Protein AF-Q8R8E7-F1 (afdb_monomer_lite)

pLDDT: mean 88.93, std 12.76, range [47.97, 96.44]

Radius of gyration: 12.43 Å; chains: 1; bounding box: 22×26×44 Å

Structure (mmCIF, N/CA/C/O backbone):
data_AF-Q8R8E7-F1
#
_entry.id   AF-Q8R8E7-F1
#
loop_
_atom_site.group_PDB
_atom_site.id
_atom_site.type_symbol
_atom_site.label_atom_id
_atom_site.label_alt_id
_atom_site.label_comp_id
_atom_site.label_asym_id
_atom_site.label_entity_id
_atom_site.label_seq_id
_atom_site.pdbx_PDB_ins_code
_atom_site.Cartn_x
_atom_site.Cartn_y
_atom_site.Cartn_z
_atom_site.occupancy
_atom_site.B_iso_or_equiv
_atom_site.auth_seq_id
_atom_site.auth_comp_id
_atom_site.auth_asym_id
_atom_site.auth_atom_id
_atom_site.pdbx_PDB_model_num
ATOM 1 N N . MET A 1 1 ? -1.493 0.250 -14.815 1.00 80.94 1 MET A N 1
ATOM 2 C CA . MET A 1 1 ? -2.359 1.142 -14.014 1.00 80.94 1 MET A CA 1
ATOM 3 C C . MET A 1 1 ? -2.461 0.570 -12.606 1.00 80.94 1 MET A C 1
ATOM 5 O O . MET A 1 1 ? -2.640 -0.638 -12.487 1.00 80.94 1 MET A O 1
ATOM 9 N N . LEU A 1 2 ? -2.284 1.398 -11.570 1.00 89.25 2 LEU A N 1
ATOM 10 C CA . LEU A 1 2 ? -2.342 0.961 -10.169 1.00 89.25 2 LEU A CA 1
ATOM 11 C C . LEU A 1 2 ? -3.776 0.578 -9.794 1.00 89.25 2 LEU A C 1
ATOM 13 O O . LEU A 1 2 ? -4.678 1.407 -9.912 1.00 89.25 2 LEU A O 1
ATOM 17 N N . LYS A 1 3 ? -3.982 -0.648 -9.310 1.00 93.38 3 LYS A N 1
ATOM 18 C CA . LYS A 1 3 ? -5.279 -1.093 -8.784 1.00 93.38 3 LYS A CA 1
ATOM 19 C C . LYS A 1 3 ? -5.275 -0.969 -7.268 1.00 93.38 3 LYS A C 1
ATOM 21 O O . LYS A 1 3 ? -4.314 -1.383 -6.625 1.00 93.38 3 LYS A O 1
ATOM 26 N N . LYS A 1 4 ? -6.333 -0.390 -6.701 1.00 93.62 4 LYS A N 1
ATOM 27 C CA . LYS A 1 4 ? -6.478 -0.191 -5.255 1.00 93.62 4 LYS A CA 1
ATOM 28 C C . LYS A 1 4 ? -7.668 -0.986 -4.744 1.00 93.62 4 LYS A C 1
ATOM 30 O O . LYS A 1 4 ? -8.748 -0.907 -5.316 1.00 93.62 4 LYS A O 1
ATOM 35 N N . TYR A 1 5 ? -7.468 -1.681 -3.638 1.00 94.00 5 TYR A N 1
ATOM 36 C CA . TYR A 1 5 ? -8.479 -2.483 -2.965 1.00 94.00 5 TYR A CA 1
ATOM 37 C C . TYR A 1 5 ? -8.516 -2.082 -1.494 1.00 94.00 5 TYR A C 1
ATOM 39 O O . TYR A 1 5 ? -7.484 -1.730 -0.923 1.00 94.00 5 TYR A O 1
ATOM 47 N N . LYS A 1 6 ? -9.688 -2.128 -0.864 1.00 92.00 6 LYS A N 1
ATOM 48 C CA . LYS A 1 6 ? -9.850 -1.865 0.570 1.00 92.00 6 LYS A CA 1
ATOM 49 C C . LYS A 1 6 ? -10.611 -3.016 1.207 1.00 92.00 6 LYS A C 1
ATOM 51 O O . LYS A 1 6 ? -11.575 -3.503 0.629 1.00 92.00 6 LYS A O 1
ATOM 56 N N . ASN A 1 7 ? -10.169 -3.439 2.383 1.00 89.94 7 ASN A N 1
ATOM 57 C CA . ASN A 1 7 ? -10.840 -4.447 3.191 1.00 89.94 7 ASN A CA 1
ATOM 58 C C . ASN A 1 7 ? -10.690 -4.073 4.671 1.00 89.94 7 ASN A C 1
ATOM 60 O O . ASN A 1 7 ? -9.614 -4.244 5.251 1.00 89.94 7 ASN A O 1
ATOM 64 N N . GLY A 1 8 ? -11.752 -3.509 5.252 1.00 89.06 8 GLY A N 1
ATOM 65 C CA . GLY A 1 8 ? -11.734 -2.957 6.607 1.00 89.06 8 GLY A CA 1
ATOM 66 C C . GLY A 1 8 ? -10.633 -1.907 6.776 1.00 89.06 8 GLY A C 1
ATOM 67 O O . GLY A 1 8 ? -10.539 -0.956 6.001 1.00 89.06 8 GLY A O 1
ATOM 68 N N . ASP A 1 9 ? -9.758 -2.124 7.757 1.00 92.56 9 ASP A N 1
ATOM 69 C CA . ASP A 1 9 ? -8.605 -1.259 8.027 1.00 92.56 9 ASP A CA 1
ATOM 70 C C . ASP A 1 9 ? -7.428 -1.478 7.071 1.00 92.56 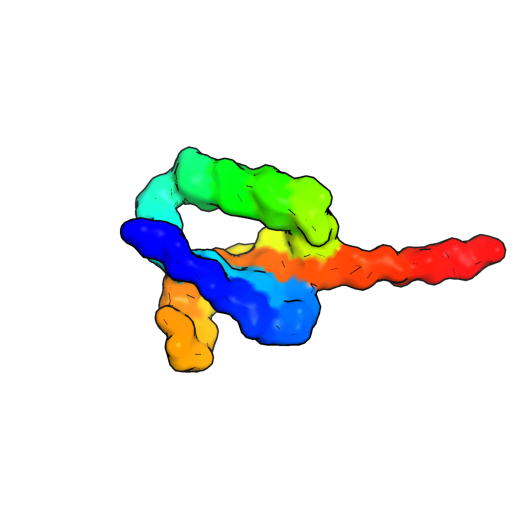9 ASP A C 1
ATOM 72 O O . ASP A 1 9 ? -6.408 -0.804 7.189 1.00 92.56 9 ASP A O 1
ATOM 76 N N . LYS A 1 10 ? -7.509 -2.422 6.131 1.00 93.69 10 LYS A N 1
ATOM 77 C CA . LYS A 1 10 ? -6.427 -2.686 5.180 1.00 93.69 10 LYS A CA 1
ATOM 78 C C . LYS A 1 10 ? -6.725 -2.075 3.817 1.00 93.69 10 LYS A C 1
ATOM 80 O O . LYS A 1 10 ? -7.851 -2.100 3.324 1.00 93.69 10 LYS A O 1
ATOM 85 N N . MET A 1 11 ? -5.681 -1.570 3.178 1.00 95.50 11 MET A N 1
ATOM 86 C CA . MET A 1 11 ? -5.677 -1.148 1.785 1.00 95.50 11 MET A CA 1
ATOM 87 C C . MET A 1 11 ? -4.581 -1.917 1.050 1.00 95.50 11 MET A C 1
ATOM 89 O O . MET A 1 11 ? -3.485 -2.089 1.572 1.00 95.50 11 MET A O 1
ATOM 93 N N . TYR A 1 12 ? -4.871 -2.363 -0.165 1.00 95.44 12 TYR A N 1
ATOM 94 C CA . TYR A 1 12 ? -3.942 -3.105 -1.009 1.00 95.44 12 TYR A CA 1
ATOM 95 C C . TYR A 1 12 ? -3.759 -2.369 -2.326 1.00 95.44 12 TYR A C 1
ATOM 97 O O . TYR A 1 12 ? -4.735 -1.897 -2.914 1.00 95.44 12 TYR A O 1
ATOM 105 N N . VAL A 1 13 ? -2.520 -2.271 -2.800 1.00 95.75 13 VAL A N 1
ATOM 106 C CA . VAL A 1 13 ? -2.197 -1.618 -4.069 1.00 95.75 13 VAL A CA 1
ATOM 107 C C . VAL A 1 13 ? -1.402 -2.575 -4.945 1.00 95.75 13 VAL A C 1
ATOM 109 O O . VAL A 1 13 ? -0.276 -2.942 -4.620 1.00 95.75 13 VAL A O 1
ATOM 112 N N . GLN A 1 14 ? -1.994 -2.976 -6.065 1.00 95.62 14 GLN A N 1
ATOM 113 C CA . GLN A 1 14 ? -1.381 -3.868 -7.043 1.00 95.62 14 GLN A CA 1
ATOM 114 C C . GLN A 1 14 ? -0.869 -3.084 -8.255 1.00 95.62 14 GLN A C 1
ATOM 116 O O . GLN A 1 14 ? -1.463 -2.085 -8.674 1.00 95.62 14 GLN A O 1
ATOM 121 N N . GLY A 1 15 ? 0.204 -3.594 -8.863 1.00 93.50 15 GLY A N 1
ATOM 122 C CA . GLY A 1 15 ? 0.720 -3.105 -10.142 1.00 93.50 15 GLY A CA 1
ATOM 123 C C . GLY A 1 15 ? 1.751 -1.988 -10.015 1.00 93.50 15 GLY A C 1
ATOM 124 O O . GLY A 1 15 ? 1.999 -1.295 -10.998 1.00 93.50 15 GLY A O 1
ATOM 125 N N . ILE A 1 16 ? 2.330 -1.813 -8.827 1.00 93.50 16 ILE A N 1
ATOM 126 C CA . ILE A 1 16 ? 3.503 -0.966 -8.606 1.00 93.50 16 ILE A CA 1
ATOM 127 C C . ILE A 1 16 ? 4.701 -1.658 -9.262 1.00 93.50 16 ILE A C 1
ATOM 129 O O . ILE A 1 16 ? 4.971 -2.822 -8.971 1.00 93.50 16 ILE A O 1
ATOM 133 N N . ARG A 1 17 ? 5.391 -0.962 -10.169 1.00 91.62 17 ARG A N 1
ATOM 134 C CA . ARG A 1 17 ? 6.512 -1.522 -10.942 1.00 91.62 17 ARG A CA 1
ATOM 135 C C . ARG A 1 17 ? 7.851 -0.936 -10.534 1.00 91.62 17 ARG A C 1
ATOM 137 O O . ARG A 1 17 ? 8.882 -1.559 -10.754 1.00 91.62 17 ARG A O 1
ATOM 144 N N . THR A 1 18 ? 7.841 0.262 -9.959 1.00 94.38 18 THR A N 1
ATOM 145 C CA . THR A 1 18 ? 9.061 0.995 -9.619 1.00 94.38 18 THR A CA 1
ATOM 146 C C . THR A 1 18 ? 9.083 1.430 -8.160 1.00 94.38 18 THR A C 1
ATOM 148 O O . THR A 1 18 ? 8.048 1.653 -7.527 1.00 94.38 18 THR A O 1
ATOM 151 N N . TRP A 1 19 ? 10.293 1.629 -7.638 1.00 92.19 19 TRP A N 1
ATOM 152 C CA . TRP A 1 19 ? 10.495 2.198 -6.307 1.00 92.19 19 TRP A CA 1
ATOM 153 C C . TRP A 1 19 ? 9.862 3.588 -6.168 1.00 92.19 19 TRP A C 1
ATOM 155 O O . TRP A 1 19 ? 9.219 3.886 -5.165 1.00 92.19 19 TRP A O 1
ATOM 165 N N . LYS A 1 20 ? 9.974 4.431 -7.203 1.00 95.12 20 LYS A N 1
ATOM 166 C CA . LYS A 1 20 ? 9.397 5.784 -7.209 1.00 95.12 20 LYS A CA 1
ATOM 167 C C . LYS A 1 20 ? 7.871 5.755 -7.069 1.00 95.12 20 LYS A C 1
ATOM 169 O O . LYS A 1 20 ? 7.313 6.543 -6.308 1.00 95.12 20 LYS A O 1
ATOM 174 N N . GLU A 1 21 ? 7.201 4.828 -7.756 1.00 94.19 21 GLU A N 1
ATOM 175 C CA . GLU A 1 21 ? 5.760 4.608 -7.596 1.00 94.19 21 GLU A CA 1
ATOM 176 C C . GLU A 1 21 ? 5.416 4.120 -6.188 1.00 94.19 21 GLU A C 1
ATOM 178 O O . GLU A 1 21 ? 4.471 4.634 -5.591 1.00 94.19 21 GLU A O 1
ATOM 183 N N . LEU A 1 22 ? 6.189 3.173 -5.639 1.00 94.25 22 LEU A N 1
ATOM 184 C CA . LEU A 1 22 ? 5.984 2.691 -4.273 1.00 94.25 22 LEU A CA 1
ATOM 185 C C . LEU A 1 22 ? 6.051 3.848 -3.276 1.00 94.25 22 LEU A C 1
ATOM 187 O O . LEU A 1 22 ? 5.114 4.036 -2.506 1.00 94.25 22 LEU A O 1
ATOM 191 N N . VAL A 1 23 ? 7.112 4.654 -3.327 1.00 95.44 23 VAL A N 1
ATOM 192 C CA . VAL A 1 23 ? 7.294 5.803 -2.430 1.00 95.44 23 VAL A CA 1
ATOM 193 C C . VAL A 1 23 ? 6.129 6.785 -2.555 1.00 95.44 23 VAL A C 1
ATOM 195 O O . VAL A 1 23 ? 5.575 7.201 -1.540 1.00 95.44 23 VAL A O 1
ATOM 198 N N . ALA A 1 24 ? 5.689 7.107 -3.775 1.00 95.81 24 ALA A N 1
ATOM 199 C CA . ALA A 1 24 ? 4.551 8.003 -3.985 1.00 95.81 24 ALA A CA 1
ATOM 200 C C . ALA A 1 24 ? 3.241 7.448 -3.393 1.00 95.81 24 ALA A C 1
ATOM 202 O O . ALA A 1 24 ? 2.454 8.196 -2.806 1.00 95.81 24 ALA A O 1
ATOM 203 N N . VAL A 1 25 ? 3.000 6.138 -3.519 1.00 94.94 25 VAL A N 1
ATOM 204 C CA . VAL A 1 25 ? 1.833 5.474 -2.918 1.00 94.94 25 VAL A CA 1
ATOM 205 C C . VAL A 1 25 ? 1.936 5.468 -1.394 1.00 94.94 25 VAL A C 1
ATOM 207 O O . VAL A 1 25 ? 0.950 5.778 -0.729 1.00 94.94 25 VAL A O 1
ATOM 210 N N . VAL A 1 26 ? 3.113 5.165 -0.842 1.00 95.19 26 VAL A N 1
ATOM 211 C CA . VAL A 1 26 ? 3.368 5.142 0.606 1.00 95.19 26 VAL A CA 1
ATOM 212 C C . VAL A 1 26 ? 3.146 6.517 1.225 1.00 95.19 26 VAL A C 1
ATOM 214 O O . VAL A 1 26 ? 2.445 6.615 2.230 1.00 95.19 26 VAL A O 1
ATOM 217 N N . MET A 1 27 ? 3.665 7.580 0.607 1.00 95.69 27 MET A N 1
ATOM 218 C CA . MET A 1 27 ? 3.467 8.951 1.086 1.00 95.69 27 MET A CA 1
ATOM 219 C C . MET A 1 27 ? 1.980 9.329 1.095 1.00 95.69 27 MET A C 1
ATOM 221 O O . MET A 1 27 ? 1.459 9.724 2.135 1.00 95.69 27 MET A O 1
ATOM 225 N N . LYS 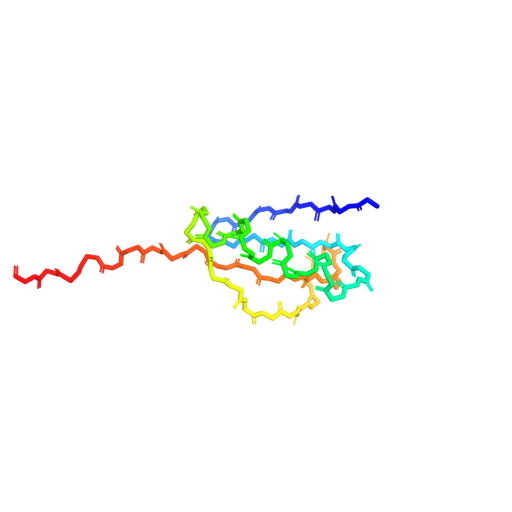A 1 28 ? 1.256 9.083 -0.007 1.00 94.06 28 LYS A N 1
ATOM 226 C CA . LYS A 1 28 ? -0.196 9.338 -0.074 1.00 94.06 28 LYS A CA 1
ATOM 227 C C . LYS A 1 28 ? -1.005 8.497 0.913 1.00 94.06 28 LYS A C 1
ATOM 229 O O . LYS A 1 28 ? -2.046 8.937 1.397 1.00 94.06 28 LYS A O 1
ATOM 234 N N . ALA A 1 29 ? -0.588 7.258 1.170 1.00 92.56 29 ALA A N 1
ATOM 235 C CA . ALA A 1 29 ? -1.233 6.387 2.147 1.00 92.56 29 ALA A CA 1
ATOM 236 C C . ALA A 1 29 ? -1.019 6.917 3.574 1.00 92.56 29 ALA A C 1
ATOM 238 O O . ALA A 1 29 ? -1.965 6.945 4.361 1.00 92.56 29 ALA A O 1
ATOM 239 N N . LYS A 1 30 ? 0.187 7.415 3.873 1.00 93.31 30 LYS A N 1
ATOM 240 C CA . LYS A 1 30 ? 0.543 8.028 5.158 1.00 93.31 30 LYS A CA 1
ATOM 241 C C . LYS A 1 30 ? -0.277 9.282 5.453 1.00 93.31 30 LYS A C 1
ATOM 243 O O . LYS A 1 30 ? -0.788 9.405 6.561 1.00 93.31 30 LYS A O 1
ATOM 248 N N . GLU A 1 31 ? -0.481 10.155 4.468 1.00 93.06 31 GLU A N 1
ATOM 249 C CA . GLU A 1 31 ? -1.360 11.333 4.602 1.00 93.06 31 GLU A CA 1
ATOM 250 C C . GLU A 1 31 ? -2.808 10.952 4.954 1.00 93.06 31 GLU A C 1
ATOM 252 O O . GLU A 1 31 ? -3.496 11.670 5.672 1.00 93.06 31 GLU A O 1
ATOM 257 N N . GLN A 1 32 ? -3.261 9.777 4.509 1.00 89.88 32 GLN A N 1
ATOM 258 C CA . GLN A 1 32 ? -4.582 9.223 4.826 1.00 89.88 32 GLN A CA 1
ATOM 259 C C . GLN A 1 32 ? -4.610 8.414 6.136 1.00 89.88 32 GLN A C 1
ATOM 261 O O . GLN A 1 32 ? -5.617 7.771 6.443 1.00 89.88 32 GLN A O 1
ATOM 266 N N . GLY A 1 33 ? -3.512 8.405 6.898 1.00 92.56 33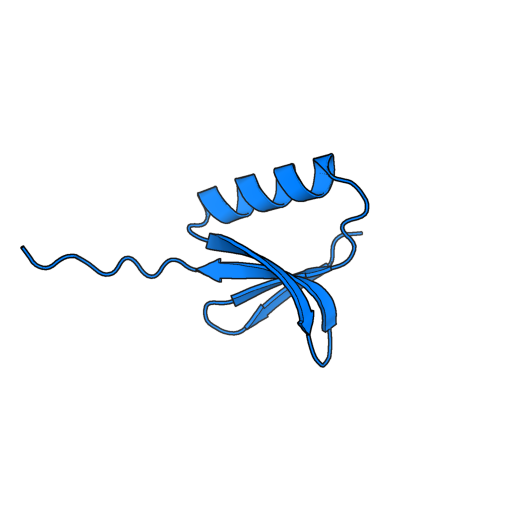 GLY A N 1
ATOM 267 C CA . GLY A 1 33 ? -3.396 7.675 8.158 1.00 92.56 33 GLY A CA 1
ATOM 268 C C . GLY A 1 33 ? -3.174 6.171 8.000 1.00 92.56 33 GLY A C 1
ATOM 269 O O . GLY A 1 33 ? -3.537 5.410 8.893 1.00 92.56 33 GLY A O 1
ATOM 270 N N . TYR A 1 34 ? -2.612 5.712 6.880 1.00 94.56 34 TYR A N 1
ATOM 271 C CA . TYR A 1 34 ? -2.210 4.317 6.689 1.00 94.56 34 TYR A CA 1
ATOM 272 C C . TYR A 1 34 ? -0.693 4.148 6.818 1.00 94.56 34 TYR A C 1
ATOM 274 O O . TYR A 1 34 ? 0.085 4.951 6.310 1.00 94.56 34 TYR A O 1
ATOM 282 N N . SER A 1 35 ? -0.264 3.045 7.426 1.00 94.62 35 SER A N 1
ATOM 283 C CA . SER A 1 35 ? 1.129 2.596 7.443 1.00 94.62 35 SER A CA 1
ATOM 284 C C . SER A 1 35 ? 1.356 1.501 6.409 1.00 94.62 35 SER A C 1
ATOM 286 O O . SER A 1 35 ? 0.515 0.618 6.239 1.00 94.62 35 SER A O 1
ATOM 288 N N . TYR A 1 36 ? 2.497 1.551 5.727 1.00 95.00 36 TYR A N 1
ATOM 289 C CA . TYR A 1 36 ? 2.926 0.504 4.804 1.00 95.00 36 TYR A CA 1
ATOM 290 C C . TYR A 1 36 ? 3.420 -0.724 5.576 1.00 95.00 36 TYR A C 1
ATOM 292 O O . TYR A 1 36 ? 4.241 -0.592 6.479 1.00 95.00 36 TYR A O 1
ATOM 300 N N . MET A 1 37 ? 2.909 -1.902 5.218 1.00 95.00 37 MET A N 1
ATOM 301 C CA . MET A 1 37 ? 3.189 -3.176 5.890 1.00 95.00 37 MET A CA 1
ATOM 302 C C . MET A 1 37 ? 4.132 -4.085 5.088 1.00 95.00 37 MET A C 1
ATOM 304 O O . MET A 1 37 ? 4.542 -5.118 5.604 1.00 95.00 37 MET A O 1
ATOM 308 N N . GLY A 1 38 ? 4.467 -3.729 3.844 1.00 94.88 38 GLY A N 1
ATOM 309 C CA . GLY A 1 38 ? 5.230 -4.583 2.928 1.00 94.88 38 GLY A CA 1
ATOM 310 C C . GLY A 1 38 ? 4.394 -5.085 1.751 1.00 94.88 38 GLY A C 1
ATOM 311 O O . GLY A 1 38 ? 3.285 -4.604 1.514 1.00 94.88 38 GLY A O 1
ATOM 312 N N . TYR A 1 39 ? 4.932 -6.048 1.006 1.00 94.94 39 TYR A N 1
ATOM 313 C CA . TYR A 1 39 ? 4.190 -6.774 -0.025 1.00 94.94 39 TYR A CA 1
ATOM 314 C C . TYR A 1 39 ? 3.704 -8.112 0.508 1.00 94.94 39 TYR A C 1
ATOM 316 O O . TYR A 1 39 ? 4.410 -8.768 1.269 1.00 94.94 39 TYR A O 1
ATOM 324 N N . ASP A 1 40 ? 2.525 -8.522 0.058 1.00 95.19 40 ASP A N 1
ATOM 325 C CA . ASP A 1 40 ? 1.966 -9.834 0.361 1.00 95.19 40 ASP A CA 1
ATOM 326 C C . ASP A 1 40 ? 1.177 -10.369 -0.843 1.00 95.19 40 ASP A C 1
ATOM 328 O O . ASP A 1 40 ? 0.722 -9.603 -1.703 1.00 95.19 40 ASP A O 1
ATOM 332 N N . ASN A 1 41 ? 1.018 -11.690 -0.918 1.00 94.62 41 ASN A N 1
ATOM 333 C CA . ASN A 1 41 ? 0.176 -12.334 -1.917 1.00 94.62 41 ASN A CA 1
ATOM 334 C C . ASN A 1 41 ? -1.243 -12.512 -1.365 1.00 94.62 41 ASN A C 1
ATOM 336 O O . ASN A 1 41 ? -1.553 -13.471 -0.658 1.00 94.62 41 ASN A O 1
ATOM 340 N N . VAL A 1 42 ? -2.126 -11.570 -1.689 1.00 92.06 42 VAL A N 1
ATOM 341 C CA . VAL A 1 42 ? -3.469 -11.512 -1.107 1.00 92.06 42 VAL A CA 1
ATOM 342 C C . VAL A 1 42 ? -4.447 -12.322 -1.955 1.00 92.06 42 VAL A C 1
ATOM 344 O O . VAL A 1 42 ? -4.646 -12.033 -3.135 1.00 92.06 42 VAL A O 1
ATOM 347 N N . LYS A 1 43 ? -5.112 -13.321 -1.361 1.00 91.31 43 LYS A N 1
ATOM 348 C CA . LYS A 1 43 ? -6.106 -14.158 -2.058 1.00 91.31 43 LYS A CA 1
ATOM 349 C C . LYS A 1 43 ? -7.181 -13.290 -2.736 1.00 91.31 43 LYS A C 1
ATOM 351 O O . LYS A 1 43 ? -7.815 -12.466 -2.084 1.00 91.31 43 LYS A O 1
ATOM 356 N N . GLY A 1 44 ? -7.378 -13.475 -4.045 1.00 89.31 44 GLY A N 1
ATOM 357 C CA . GLY A 1 44 ? -8.344 -12.715 -4.857 1.00 89.31 44 GLY A CA 1
ATOM 358 C C . GLY A 1 44 ? -7.837 -11.372 -5.406 1.00 89.31 44 GLY A C 1
ATOM 359 O O . GLY A 1 44 ? -8.514 -10.767 -6.231 1.00 89.31 44 GLY A O 1
ATOM 360 N N . ILE A 1 45 ? -6.647 -10.922 -4.998 1.00 90.31 45 ILE A N 1
ATOM 361 C CA . ILE A 1 45 ? -5.986 -9.719 -5.532 1.00 90.31 45 ILE A CA 1
ATOM 362 C C . ILE A 1 45 ? -4.673 -10.104 -6.224 1.00 90.31 45 ILE A C 1
ATOM 364 O O . ILE A 1 45 ? -4.395 -9.625 -7.319 1.00 90.31 45 ILE A O 1
ATOM 368 N N . GLY A 1 46 ? -3.888 -10.999 -5.622 1.00 91.19 46 GLY A N 1
ATOM 369 C CA . GLY A 1 46 ? -2.531 -11.350 -6.031 1.00 91.19 46 GLY A CA 1
ATOM 370 C C . GLY A 1 46 ? -1.477 -10.539 -5.273 1.00 91.19 46 GLY A C 1
ATOM 371 O O . GLY A 1 46 ? -1.752 -9.961 -4.220 1.00 91.19 46 GLY A O 1
ATOM 372 N N . PHE A 1 47 ? -0.262 -10.482 -5.822 1.00 93.81 47 PHE A N 1
ATOM 373 C CA . PHE A 1 47 ? 0.859 -9.759 -5.221 1.00 93.81 47 PHE A CA 1
ATOM 374 C C . PHE A 1 47 ? 0.593 -8.247 -5.174 1.00 93.81 47 PHE A C 1
ATOM 376 O O . PHE A 1 47 ? 0.414 -7.604 -6.216 1.00 93.81 47 PHE A O 1
ATOM 383 N N . ALA A 1 48 ? 0.542 -7.680 -3.968 1.00 95.88 48 ALA A N 1
ATOM 384 C CA . ALA A 1 48 ? 0.180 -6.285 -3.748 1.00 95.88 48 ALA A CA 1
ATOM 385 C C . ALA A 1 48 ? 0.899 -5.684 -2.535 1.00 95.88 48 ALA A C 1
ATOM 387 O O . ALA A 1 48 ? 1.189 -6.368 -1.556 1.00 95.88 48 ALA A O 1
ATOM 388 N N . ALA A 1 49 ? 1.132 -4.373 -2.587 1.00 96.44 49 ALA A N 1
ATOM 389 C CA . ALA A 1 49 ? 1.586 -3.594 -1.445 1.00 96.44 49 ALA A CA 1
ATOM 390 C C . ALA A 1 49 ? 0.441 -3.462 -0.435 1.00 96.44 49 ALA A C 1
ATOM 392 O O . ALA A 1 49 ? -0.654 -3.017 -0.787 1.00 96.44 49 ALA A O 1
ATOM 393 N N . VAL A 1 50 ? 0.697 -3.834 0.813 1.00 96.19 50 VAL A N 1
ATOM 394 C CA . VAL A 1 50 ? -0.275 -3.851 1.904 1.00 96.19 50 VAL A CA 1
ATOM 395 C C . VAL A 1 50 ? -0.092 -2.615 2.774 1.00 96.19 50 VAL A C 1
ATOM 397 O O . VAL A 1 50 ? 1.015 -2.256 3.171 1.00 96.19 50 VAL A O 1
ATOM 400 N N . PHE A 1 51 ? -1.203 -1.981 3.116 1.00 96.00 51 PHE A N 1
ATOM 401 C CA . PHE A 1 51 ? -1.270 -0.818 3.984 1.00 96.00 51 PHE A CA 1
ATOM 402 C C . PHE A 1 51 ? -2.310 -1.066 5.071 1.00 96.00 51 PHE A C 1
ATOM 404 O O . PHE A 1 51 ? -3.373 -1.618 4.792 1.00 96.00 51 PHE A O 1
ATOM 411 N N . LYS A 1 52 ? -2.038 -0.642 6.303 1.00 95.06 52 LYS A N 1
ATOM 412 C CA . LYS 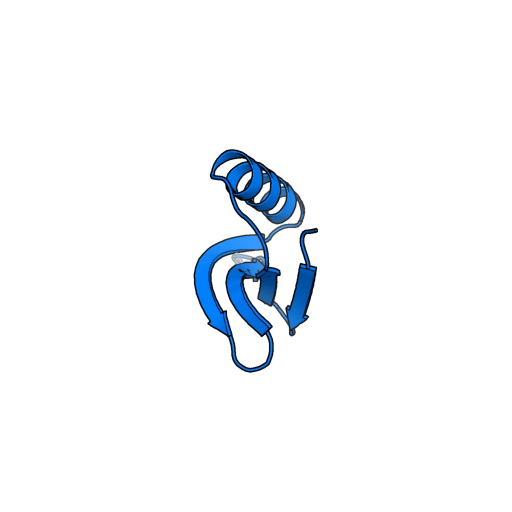A 1 52 ? -2.963 -0.761 7.434 1.00 95.06 52 LYS A CA 1
ATOM 413 C C . LYS A 1 52 ? -3.272 0.618 7.997 1.00 95.06 52 LYS A C 1
ATOM 415 O O . LYS A 1 52 ? -2.358 1.387 8.278 1.00 95.06 52 LYS A O 1
ATOM 420 N N . LYS A 1 53 ? -4.553 0.929 8.165 1.00 93.50 53 LYS A N 1
ATOM 421 C CA . LYS A 1 53 ? -5.032 2.156 8.787 1.00 93.50 53 LYS A CA 1
ATOM 422 C C . LYS A 1 53 ? -4.552 2.169 10.230 1.00 93.50 53 LYS A C 1
ATOM 424 O O . LYS A 1 53 ? -4.794 1.226 10.985 1.00 93.50 53 LYS A O 1
ATOM 429 N N . GLN A 1 54 ? -3.854 3.227 10.609 1.00 87.12 54 GLN A N 1
ATOM 430 C CA .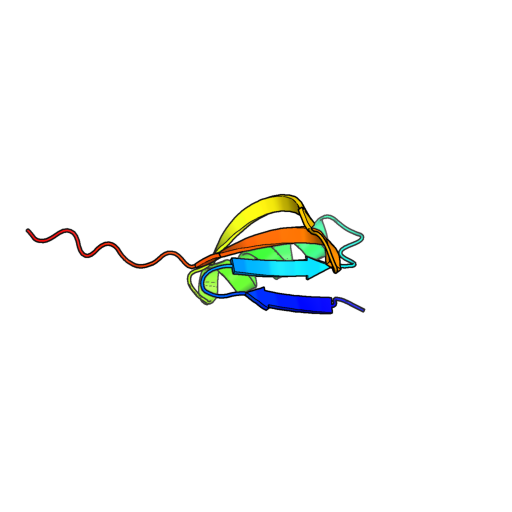 GLN A 1 54 ? -3.552 3.490 12.001 1.00 87.12 54 GLN A CA 1
ATOM 431 C C . GLN A 1 54 ? -4.847 3.977 12.640 1.00 87.12 54 GLN A C 1
ATOM 433 O O . GLN A 1 54 ? -5.213 5.149 12.553 1.00 87.12 54 GLN A O 1
ATOM 438 N N . THR A 1 55 ? -5.579 3.063 13.270 1.00 72.31 55 THR A N 1
ATOM 439 C CA . THR A 1 55 ? -6.546 3.461 14.283 1.00 72.31 55 THR A CA 1
ATOM 440 C C . THR A 1 55 ? -5.737 4.151 15.370 1.00 72.31 55 THR A C 1
ATOM 442 O O . THR A 1 55 ? -4.888 3.531 16.012 1.00 72.31 55 THR A O 1
ATOM 445 N N . LYS A 1 56 ? -5.918 5.471 15.512 1.00 61.91 56 LYS A N 1
ATOM 446 C CA . LYS A 1 56 ? -5.387 6.219 16.651 1.00 61.91 56 LYS A CA 1
ATOM 447 C C . LYS A 1 56 ? -5.903 5.503 17.893 1.00 61.91 56 LYS A C 1
ATOM 449 O O . LYS A 1 56 ? -7.054 5.691 18.275 1.00 61.91 56 LYS A O 1
ATOM 454 N N . ARG A 1 57 ? -5.080 4.657 18.509 1.00 51.44 57 ARG A N 1
ATOM 455 C CA . ARG A 1 57 ? -5.302 4.255 19.888 1.00 51.44 57 ARG A CA 1
ATOM 456 C C . ARG A 1 57 ? -5.119 5.558 20.651 1.00 51.44 57 ARG A C 1
ATOM 458 O O . ARG A 1 57 ? -3.992 6.013 20.815 1.00 51.44 57 ARG A O 1
ATOM 465 N N . GLN A 1 58 ? -6.228 6.234 20.955 1.00 49.97 58 GLN A N 1
ATOM 466 C CA . GLN A 1 58 ? -6.221 7.331 21.908 1.00 49.97 58 GLN A CA 1
ATOM 467 C C . GLN A 1 58 ? -5.563 6.760 23.159 1.00 49.97 58 GLN A C 1
ATOM 469 O O . GLN A 1 58 ? -6.091 5.841 23.787 1.00 49.97 58 GLN A O 1
ATOM 474 N N . ILE A 1 59 ? -4.359 7.238 23.443 1.00 53.34 59 ILE A N 1
ATOM 475 C CA . ILE A 1 59 ? -3.740 7.060 24.742 1.00 53.34 59 ILE A CA 1
ATOM 476 C C . ILE A 1 59 ? -4.665 7.855 25.664 1.00 53.34 59 ILE A C 1
ATOM 478 O O . ILE A 1 59 ? -4.693 9.082 25.593 1.00 53.34 59 ILE A O 1
ATOM 482 N N . LYS A 1 60 ? -5.540 7.156 26.399 1.00 48.66 60 LYS A N 1
ATOM 483 C CA . LYS A 1 60 ? -6.241 7.744 27.540 1.00 48.66 60 LYS A CA 1
ATOM 484 C C . LYS A 1 60 ? -5.145 8.085 28.544 1.00 48.66 60 LYS A C 1
ATOM 486 O O . LYS A 1 60 ? -4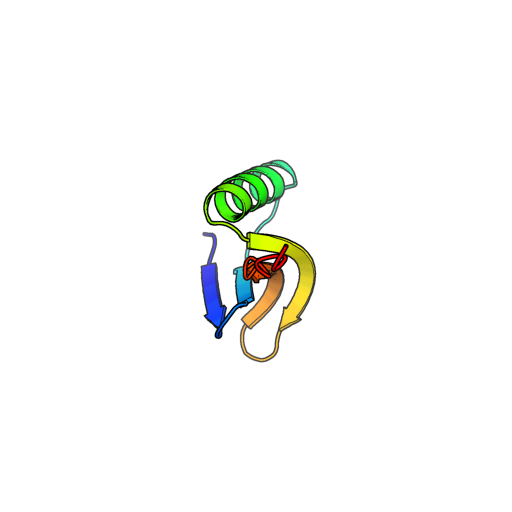.605 7.169 29.160 1.00 48.66 60 LYS A O 1
ATOM 491 N N . ASN A 1 61 ? -4.778 9.359 28.593 1.00 47.97 61 ASN A N 1
ATOM 492 C CA . ASN A 1 61 ? -4.096 9.947 29.735 1.00 47.97 61 ASN A CA 1
ATOM 493 C C . ASN A 1 61 ? -5.159 10.410 30.725 1.00 47.97 61 ASN A C 1
ATOM 495 O O . ASN A 1 61 ? -6.186 10.944 30.241 1.00 47.97 61 ASN A O 1
#

Sequence (61 aa):
MLKKYKNGDKMYVQGIRTWKELVAVVMKAKEQGYSYMGYDNVKGIGFAAVFKKQTKRQIKN

Secondary structure (DSSP, 8-state):
--EEEEETTEEEEE---SHHHHHHHHHHHHHTTEEEEEEEEETTTEEEEEEEE--------

Organism: Caldanaerobacter subterraneus subsp. tengcongensis (strain DSM 15242 / JCM 11007 / NBRC 100824 / MB4) (NCBI:txid273068)

Foldseek 3Di:
DWDWDDDVQKIWIPDDDDPVSVVVVQVVCVVVQKHWDQWDQDPPPGITTMIGHPPPPPPPD